Protein AF-W6MEY2-F1 (afdb_monomer_lite)

pLDDT: mean 79.16, std 19.97, range [28.34, 95.12]

Sequence (103 aa):
MLEGCQRSQCLGYSRLDFPLCCGRPVCKAEEGDRFFYDLGGQPGSFTELQLQEIRKTSWARIICDNSNIGAVQPLAFLQTQNRHNQPTDCRSGSIPSPNLSVF

Radius of gyration: 17.4 Å; chains: 1; bounding box: 40×28×50 Å

InterPro domains:
  IPR010255 Haem peroxidase superfamily [SSF48113] (31-102)
  IPR019791 Haem peroxidase, animal-type [PF03098] (28-77)
  IPR019791 Haem peroxidase, animal-type [PS50292] (1-103)
  IPR037120 Haem peroxidase domain superfamily, animal type [G3DSA:1.10.640.10] (22-103)

Organism: NCBI:txid474045

Secondary structure (DSSP, 8-state):
------TT-----SSS-STTTTTSHHHHHHHH-TT-TT--SSTTPPPHHHHHHHHH--HHHHHHHHS--SEE-SSTTS-TTSGGG--EETTSTTSPPP-GGG-

Structure (mmCIF, N/CA/C/O backbone):
data_AF-W6MEY2-F1
#
_entry.id   AF-W6MEY2-F1
#
loop_
_atom_site.group_PDB
_atom_site.id
_atom_site.type_symbol
_atom_site.label_atom_id
_atom_site.label_alt_id
_atom_site.label_comp_id
_atom_site.label_asym_id
_atom_site.label_entity_id
_atom_site.label_seq_id
_atom_site.pdbx_PDB_ins_code
_atom_site.Cartn_x
_atom_site.Cartn_y
_atom_site.Cartn_z
_atom_site.occupancy
_atom_site.B_iso_or_equiv
_atom_site.auth_seq_id
_atom_site.auth_comp_id
_atom_site.auth_asym_id
_atom_site.auth_atom_id
_atom_site.pdbx_PDB_model_num
ATOM 1 N N . MET A 1 1 ? 8.320 -10.156 14.771 1.00 28.34 1 MET A N 1
ATOM 2 C CA . MET A 1 1 ? 6.906 -9.744 14.886 1.00 28.34 1 MET A CA 1
ATOM 3 C C . MET A 1 1 ? 6.929 -8.244 15.116 1.00 28.34 1 MET A C 1
ATOM 5 O O . MET A 1 1 ? 7.773 -7.801 15.879 1.00 28.34 1 MET A O 1
ATOM 9 N N . LEU A 1 2 ? 6.185 -7.482 14.318 1.00 29.97 2 LEU A N 1
ATOM 10 C CA . LEU A 1 2 ? 6.299 -6.023 14.226 1.00 29.97 2 LEU A CA 1
ATOM 11 C C . LEU A 1 2 ? 5.760 -5.377 15.510 1.00 29.97 2 LEU A C 1
ATOM 13 O O . LEU A 1 2 ? 4.588 -5.554 15.824 1.00 29.97 2 LEU A O 1
ATOM 17 N N . GLU A 1 3 ? 6.604 -4.653 16.241 1.00 38.31 3 GLU A N 1
ATOM 18 C CA . GLU A 1 3 ? 6.197 -3.896 17.429 1.00 38.31 3 GLU A CA 1
ATOM 19 C C . GLU A 1 3 ? 5.661 -2.534 16.968 1.00 38.31 3 GLU A C 1
ATOM 21 O O . GLU A 1 3 ? 6.421 -1.644 16.580 1.00 38.31 3 GLU A O 1
ATOM 26 N N . GLY A 1 4 ? 4.334 -2.402 16.938 1.00 38.94 4 GLY A N 1
ATOM 27 C CA . GLY A 1 4 ? 3.652 -1.114 16.847 1.00 38.94 4 GLY A CA 1
ATOM 28 C C . GLY A 1 4 ? 3.650 -0.408 18.205 1.00 38.94 4 GLY A C 1
ATOM 29 O O . GLY A 1 4 ? 3.738 -1.049 19.251 1.00 38.94 4 GLY A O 1
ATOM 30 N N . CYS A 1 5 ? 3.534 0.921 18.204 1.00 48.31 5 CYS A N 1
ATOM 31 C CA . CYS A 1 5 ? 3.349 1.714 19.419 1.00 48.31 5 CYS A CA 1
ATOM 32 C C . CYS A 1 5 ? 1.958 1.413 20.005 1.00 48.31 5 CYS A C 1
ATOM 34 O O . CYS A 1 5 ? 0.959 2.022 19.629 1.00 48.31 5 CYS A O 1
ATOM 36 N N . GLN A 1 6 ? 1.861 0.406 20.871 1.00 44.12 6 GLN A N 1
ATOM 37 C CA . GLN A 1 6 ? 0.581 -0.051 21.396 1.00 44.12 6 GLN A CA 1
ATOM 38 C C . GLN A 1 6 ? 0.104 0.891 22.512 1.00 44.12 6 GLN A C 1
ATOM 40 O O . GLN A 1 6 ? 0.755 1.028 23.547 1.00 44.12 6 GLN A O 1
ATOM 45 N N . ARG A 1 7 ? -1.061 1.517 22.292 1.00 55.47 7 ARG A N 1
ATOM 46 C CA . ARG A 1 7 ? -1.727 2.561 23.106 1.00 55.47 7 ARG A CA 1
ATOM 47 C C . ARG A 1 7 ? -1.932 2.267 24.606 1.00 55.47 7 ARG A C 1
ATOM 49 O O . ARG A 1 7 ? -2.503 3.104 25.299 1.00 55.47 7 ARG A O 1
ATOM 56 N N . SER A 1 8 ? -1.529 1.114 25.140 1.00 40.94 8 SER A N 1
ATOM 57 C CA . SER A 1 8 ? -1.986 0.695 26.473 1.00 40.94 8 SER A CA 1
ATOM 58 C C . SER A 1 8 ? -1.059 -0.209 27.290 1.00 40.94 8 SER A C 1
ATOM 60 O O . SER A 1 8 ? -1.492 -0.681 28.339 1.00 40.94 8 SER A O 1
ATOM 62 N N . GLN A 1 9 ? 0.201 -0.441 26.903 1.00 37.78 9 GLN A N 1
ATOM 63 C CA . GLN A 1 9 ? 1.142 -1.184 27.759 1.00 37.78 9 GLN A CA 1
ATOM 64 C C . GLN A 1 9 ? 2.541 -0.564 27.764 1.00 37.78 9 GLN A C 1
ATOM 66 O O . GLN A 1 9 ? 3.462 -1.033 27.108 1.00 37.78 9 GLN A O 1
ATOM 71 N N . CYS A 1 10 ? 2.732 0.440 28.619 1.00 43.44 10 CYS A N 1
ATOM 72 C CA . CYS A 1 10 ? 4.040 0.691 29.219 1.00 43.44 10 CYS A CA 1
ATOM 73 C C . CYS A 1 10 ? 4.275 -0.357 30.324 1.00 43.44 10 CYS A C 1
ATOM 75 O O . CYS A 1 10 ? 4.249 -0.027 31.509 1.00 43.44 10 CYS A O 1
ATOM 77 N N . LEU A 1 11 ? 4.444 -1.634 29.965 1.00 37.56 11 LEU A N 1
ATOM 78 C CA . LEU A 1 11 ? 4.964 -2.622 30.910 1.00 37.56 11 LEU A CA 1
ATOM 79 C C . LEU A 1 11 ? 6.487 -2.516 30.883 1.00 37.56 11 LEU A C 1
ATOM 81 O O . LEU A 1 11 ? 7.147 -2.882 29.916 1.00 37.56 11 LEU A O 1
ATOM 85 N N . GLY A 1 12 ? 7.024 -1.898 31.933 1.00 35.44 12 GLY A N 1
ATOM 86 C CA . GLY A 1 12 ? 8.444 -1.615 32.064 1.00 35.44 12 GLY A CA 1
ATOM 87 C C . GLY A 1 12 ? 9.312 -2.871 32.087 1.00 35.44 12 GLY A C 1
ATOM 88 O O . GLY A 1 12 ? 8.938 -3.883 32.660 1.00 35.44 12 GLY A O 1
ATOM 89 N N . TYR A 1 13 ? 10.511 -2.770 31.523 1.00 37.12 13 TYR A N 1
ATOM 90 C CA . TYR A 1 13 ? 11.767 -2.719 32.276 1.00 37.12 13 TYR A CA 1
ATOM 91 C C . TYR A 1 13 ? 12.914 -2.589 31.270 1.00 37.12 13 TYR A C 1
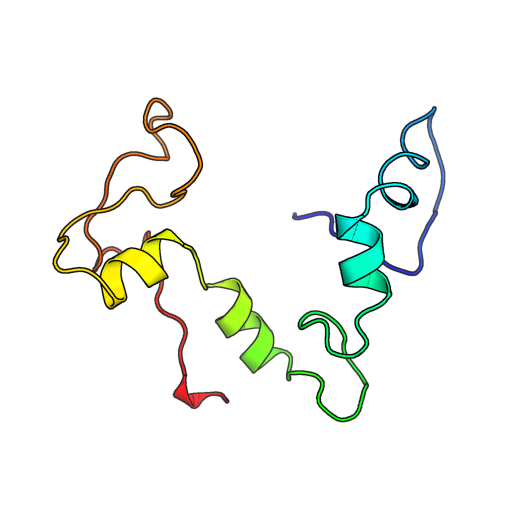ATOM 93 O O . TYR A 1 13 ? 13.156 -3.507 30.493 1.00 37.12 13 TYR A O 1
ATOM 101 N N . SER A 1 14 ? 13.636 -1.466 31.348 1.00 35.69 14 SER A N 1
ATOM 102 C CA . SER A 1 14 ? 15.092 -1.311 31.142 1.00 35.69 14 SER A CA 1
ATOM 103 C C . SER A 1 14 ? 15.450 -0.063 30.326 1.00 35.69 14 SER A C 1
ATOM 105 O O . SER A 1 14 ? 15.323 -0.024 29.113 1.00 35.69 14 SER A O 1
ATOM 107 N N . ARG A 1 15 ? 15.916 0.949 31.071 1.00 50.22 15 ARG A N 1
ATOM 108 C CA . ARG A 1 15 ? 16.788 2.081 30.700 1.00 50.22 15 ARG A CA 1
ATOM 109 C C . ARG A 1 15 ? 16.554 2.755 29.329 1.00 50.22 15 ARG A C 1
ATOM 111 O O . ARG A 1 15 ? 17.210 2.433 28.354 1.00 50.22 15 ARG A O 1
ATOM 118 N N . LEU A 1 16 ? 15.779 3.847 29.394 1.00 43.84 16 LEU A N 1
ATOM 119 C CA . LEU A 1 16 ? 15.976 5.116 28.662 1.00 43.84 16 LEU A CA 1
ATOM 120 C C . LEU A 1 16 ? 15.535 5.270 27.185 1.00 43.84 16 LEU A C 1
ATOM 122 O O . LEU A 1 16 ? 16.047 6.176 26.546 1.00 43.84 16 LEU A O 1
ATOM 126 N N . ASP A 1 17 ? 14.521 4.560 26.668 1.00 46.12 17 ASP A N 1
ATOM 127 C CA . ASP A 1 17 ? 14.055 4.787 25.270 1.00 46.12 17 ASP A CA 1
ATOM 128 C C . ASP A 1 17 ? 12.530 4.964 25.058 1.00 46.12 17 ASP A C 1
ATOM 130 O O . ASP A 1 17 ? 12.004 4.734 23.975 1.00 46.12 17 ASP A O 1
ATOM 134 N N . PHE A 1 18 ? 11.785 5.444 26.060 1.00 43.16 18 PHE A N 1
ATOM 135 C CA . PHE A 1 18 ? 10.355 5.798 25.907 1.00 43.16 18 PHE A CA 1
ATOM 136 C C . PHE A 1 18 ? 9.994 7.289 25.648 1.00 43.16 18 PHE A C 1
ATOM 138 O O . PHE A 1 18 ? 8.897 7.526 25.142 1.00 43.16 18 PHE A O 1
ATOM 145 N N . PRO A 1 19 ? 10.828 8.326 25.906 1.00 46.16 19 PRO A N 1
ATOM 146 C CA . PRO A 1 19 ? 10.392 9.722 25.709 1.00 46.16 19 PRO A CA 1
ATOM 147 C C . PRO A 1 19 ? 10.353 10.196 24.248 1.00 46.16 19 PRO A C 1
ATOM 149 O O . PRO A 1 19 ? 9.739 11.220 23.948 1.00 46.16 19 PRO A O 1
ATOM 152 N N . LEU A 1 20 ? 11.033 9.501 23.331 1.00 54.31 20 LEU A N 1
ATOM 153 C CA . LEU A 1 20 ? 11.317 10.054 22.004 1.00 54.31 20 LEU A CA 1
ATOM 154 C C . LEU A 1 20 ? 10.137 9.934 21.026 1.00 54.31 20 LEU A C 1
ATOM 156 O O . LEU A 1 20 ? 9.997 10.765 20.130 1.00 54.31 20 LEU A O 1
ATOM 160 N N . CYS A 1 21 ? 9.269 8.929 21.186 1.00 54.50 21 CYS A N 1
ATOM 161 C CA . CYS A 1 21 ? 8.170 8.705 20.244 1.00 54.50 21 CYS A CA 1
ATOM 162 C C . CYS A 1 21 ? 7.052 9.750 20.418 1.00 54.50 21 CYS A C 1
ATOM 164 O O . CYS A 1 21 ? 6.656 10.394 19.451 1.00 54.50 21 CYS A O 1
ATOM 166 N N . CYS A 1 22 ? 6.637 10.037 21.657 1.00 56.91 22 CYS A N 1
ATOM 167 C CA . CYS A 1 22 ? 5.543 10.975 21.954 1.00 56.91 22 CYS A CA 1
ATOM 168 C C . CYS A 1 22 ? 5.865 12.461 21.673 1.00 56.91 22 CYS A C 1
ATOM 170 O O . CYS A 1 22 ? 4.957 13.294 21.688 1.00 56.91 22 CYS A O 1
ATOM 172 N N . GLY A 1 23 ? 7.134 12.817 21.434 1.00 60.31 23 GLY A N 1
ATOM 173 C CA . GLY A 1 23 ? 7.578 14.192 21.161 1.00 60.31 23 GLY A CA 1
ATOM 174 C C . GLY A 1 23 ? 7.661 14.579 19.677 1.00 60.31 23 GLY A C 1
ATOM 175 O O . GLY A 1 23 ? 7.835 15.756 19.369 1.00 60.31 23 GLY A O 1
ATOM 176 N N . ARG A 1 24 ? 7.547 13.626 18.742 1.00 72.25 24 ARG A N 1
ATOM 177 C CA . ARG A 1 24 ? 7.679 13.897 17.299 1.00 72.25 24 ARG A CA 1
ATOM 178 C C . ARG A 1 24 ? 6.338 14.335 16.691 1.00 72.25 24 ARG A C 1
ATOM 180 O O . ARG A 1 24 ? 5.327 13.689 16.971 1.00 72.25 24 ARG A O 1
ATOM 187 N N . PRO A 1 25 ? 6.307 15.349 15.800 1.00 78.06 25 PRO A N 1
ATOM 188 C CA . PRO A 1 25 ? 5.074 15.785 15.136 1.00 78.06 25 PRO A CA 1
ATOM 189 C C . PRO A 1 25 ? 4.322 14.661 14.411 1.00 78.06 25 PRO A C 1
ATOM 191 O O . PRO A 1 25 ? 3.098 14.671 14.389 1.00 78.06 25 PRO A O 1
ATOM 194 N N . VAL A 1 26 ? 5.038 13.664 13.875 1.00 79.12 26 VAL A N 1
ATOM 195 C CA . VAL A 1 26 ? 4.417 12.538 13.160 1.00 79.12 26 VAL A CA 1
ATOM 196 C C . VAL A 1 26 ? 3.587 11.644 14.090 1.00 79.12 26 VAL A C 1
ATOM 198 O O . VAL A 1 26 ? 2.459 11.304 13.763 1.00 79.12 26 VAL A O 1
ATOM 201 N N . CYS A 1 27 ? 4.088 11.353 15.293 1.00 81.69 27 CYS A N 1
ATOM 202 C CA . CYS A 1 27 ? 3.377 10.529 16.271 1.00 81.69 27 CYS A CA 1
ATOM 203 C C . CYS A 1 27 ? 2.195 11.292 16.884 1.00 81.69 27 CYS A C 1
ATOM 205 O O . CYS A 1 27 ? 1.169 10.704 17.205 1.00 81.69 27 CYS A O 1
ATOM 207 N N . LYS A 1 28 ? 2.321 12.621 17.016 1.00 83.12 28 LYS A N 1
ATOM 208 C CA . LYS A 1 28 ? 1.216 13.504 17.421 1.00 83.12 28 LYS A CA 1
ATOM 209 C C . LYS A 1 28 ? 0.095 13.530 16.382 1.00 83.12 28 LYS A C 1
ATOM 211 O O . LYS A 1 28 ? -1.066 13.574 16.772 1.00 83.12 28 LYS A O 1
ATOM 216 N N . ALA A 1 29 ? 0.441 13.524 15.094 1.00 84.31 29 ALA A N 1
ATOM 217 C CA . ALA A 1 29 ? -0.532 13.472 14.009 1.00 84.31 29 ALA A CA 1
ATOM 218 C C . ALA A 1 29 ? -1.273 12.128 13.986 1.00 84.31 29 ALA A C 1
ATOM 220 O O . ALA A 1 29 ? -2.491 12.124 13.889 1.00 84.31 29 ALA A O 1
ATOM 221 N N . GLU A 1 30 ? -0.555 11.017 14.157 1.00 84.88 30 GLU A N 1
ATOM 222 C CA . GLU A 1 30 ? -1.144 9.674 14.243 1.00 84.88 30 GLU A CA 1
ATOM 223 C C . GLU A 1 30 ? -2.083 9.522 15.452 1.00 84.88 30 GLU A C 1
ATOM 225 O O . GLU A 1 30 ? -3.232 9.124 15.302 1.00 84.88 30 GLU A O 1
ATOM 230 N N . GLU A 1 31 ? -1.636 9.911 16.649 1.00 83.81 31 GLU A N 1
ATOM 231 C CA . GLU A 1 31 ? -2.433 9.788 17.879 1.00 83.81 31 GLU A CA 1
ATOM 232 C C . GLU A 1 31 ? -3.642 10.741 17.907 1.00 83.81 31 GLU A C 1
ATOM 234 O O . GLU A 1 31 ? -4.687 10.415 18.474 1.00 83.81 31 GLU A O 1
ATOM 239 N N . GLY A 1 32 ? -3.493 11.931 17.317 1.00 86.31 32 GLY A N 1
ATOM 240 C CA . GLY A 1 32 ? -4.539 12.950 17.247 1.00 86.31 32 GLY A CA 1
ATOM 241 C C . GLY A 1 32 ? -5.568 12.719 16.141 1.00 86.31 32 GLY A C 1
ATOM 242 O O . GLY A 1 32 ? -6.622 13.361 16.157 1.00 86.31 32 GLY A O 1
ATOM 243 N N . ASP A 1 33 ? -5.295 11.823 15.192 1.00 88.12 33 ASP A N 1
ATOM 244 C CA . ASP A 1 33 ? -6.216 11.511 14.108 1.00 88.12 33 ASP A CA 1
ATOM 245 C C . ASP A 1 33 ? -7.204 10.418 14.530 1.00 88.12 33 ASP A C 1
ATOM 247 O O . ASP A 1 33 ? -6.893 9.230 14.607 1.00 88.12 33 ASP A O 1
ATOM 251 N N . 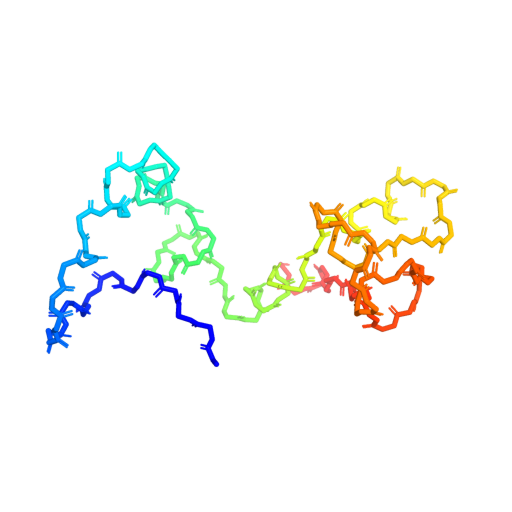ARG A 1 34 ? -8.451 10.826 14.780 1.00 88.94 34 ARG A N 1
ATOM 252 C CA . ARG A 1 34 ? -9.549 9.904 15.111 1.00 88.94 34 ARG A CA 1
ATOM 253 C C . ARG A 1 34 ? -9.849 8.883 14.008 1.00 88.94 34 ARG A C 1
ATOM 255 O O . ARG A 1 34 ? -10.477 7.871 14.295 1.00 88.94 34 ARG A O 1
ATOM 262 N N . PHE A 1 35 ? -9.456 9.169 12.768 1.00 90.25 35 PHE A N 1
ATOM 263 C CA . PHE A 1 35 ? -9.683 8.317 11.603 1.00 90.25 35 PHE A CA 1
ATOM 264 C C . PHE A 1 35 ? -8.425 7.571 11.164 1.00 90.25 35 PHE A C 1
ATOM 266 O O . PHE A 1 35 ? -8.385 7.038 10.054 1.00 90.25 35 PHE A O 1
ATOM 273 N N . PHE A 1 36 ? -7.404 7.514 12.022 1.00 90.31 36 PHE A N 1
ATOM 274 C CA . PHE A 1 36 ? -6.212 6.743 11.724 1.00 90.31 36 PHE A CA 1
ATOM 275 C C . PHE A 1 36 ? -6.573 5.271 11.460 1.00 90.31 36 PHE A C 1
ATOM 277 O O . PHE A 1 36 ? -7.316 4.653 12.222 1.00 90.31 36 PHE A O 1
ATOM 284 N N . TYR A 1 37 ? -6.064 4.715 10.359 1.00 89.81 37 TYR A N 1
ATOM 285 C CA . TYR A 1 37 ? -6.576 3.475 9.759 1.00 89.81 37 TYR A CA 1
ATOM 286 C C . TYR A 1 37 ? -6.406 2.226 10.645 1.00 89.81 37 TYR A C 1
ATOM 288 O O . TYR A 1 37 ? -7.166 1.274 10.492 1.00 89.81 37 TYR A O 1
ATOM 296 N N . ASP A 1 38 ? -5.447 2.226 11.577 1.00 86.50 38 ASP A N 1
ATOM 297 C CA . ASP A 1 38 ? -5.233 1.131 12.537 1.00 86.50 38 ASP A CA 1
ATOM 298 C C . ASP A 1 38 ? -6.179 1.198 13.759 1.00 86.50 38 ASP A C 1
ATOM 300 O O . ASP A 1 38 ? -6.204 0.275 14.579 1.00 86.50 38 ASP A O 1
ATOM 304 N N . LEU A 1 39 ? -6.968 2.270 13.916 1.00 86.88 39 LEU A N 1
ATOM 305 C CA . LEU A 1 39 ? -7.898 2.415 15.037 1.00 86.88 39 LEU A CA 1
ATOM 306 C C . LEU A 1 39 ? -9.159 1.575 14.822 1.00 86.88 39 LEU A C 1
ATOM 308 O O . LEU A 1 39 ? -9.963 1.844 13.929 1.00 86.88 39 LEU A O 1
ATOM 312 N N . GLY A 1 40 ? -9.367 0.591 15.698 1.00 87.06 40 GLY A N 1
ATOM 313 C CA . GLY A 1 40 ? -10.572 -0.239 15.737 1.00 87.06 40 GLY A CA 1
ATOM 314 C C . GLY A 1 40 ? -11.660 0.276 16.689 1.00 87.06 40 GLY A C 1
ATOM 315 O O . GLY A 1 40 ? -11.403 1.061 17.603 1.00 87.06 40 GLY A O 1
ATOM 316 N N . GLY A 1 41 ? -12.886 -0.224 16.506 1.00 82.56 41 GLY A N 1
ATOM 317 C CA . GLY A 1 41 ? -13.988 -0.056 17.464 1.00 82.56 41 GLY A CA 1
ATOM 318 C C . GLY A 1 41 ? -14.714 1.294 17.436 1.00 82.56 41 GLY A C 1
ATOM 319 O O . GLY A 1 41 ? -15.540 1.540 18.313 1.00 82.56 41 GLY A O 1
ATOM 320 N N . GLN A 1 42 ? -14.444 2.159 16.453 1.00 83.56 42 GLN A N 1
ATOM 321 C CA . GLN A 1 42 ? -15.126 3.444 16.273 1.00 83.56 42 GLN A CA 1
ATOM 322 C C . GLN A 1 42 ? -16.049 3.432 15.042 1.00 83.56 42 GLN A C 1
ATOM 324 O O . GLN A 1 42 ? -15.841 2.647 14.113 1.00 83.56 42 GLN A O 1
ATOM 329 N N . PRO A 1 43 ? -17.076 4.303 14.993 1.00 81.69 43 PRO A N 1
ATOM 330 C CA . PRO A 1 43 ? -17.865 4.492 13.780 1.00 81.69 43 PRO A CA 1
ATOM 331 C C . PRO A 1 43 ? -16.968 5.022 12.650 1.00 81.69 43 PRO A C 1
ATOM 333 O O . PRO A 1 43 ? -16.482 6.150 12.715 1.00 81.69 43 PRO A O 1
ATOM 336 N N . GLY A 1 44 ? -16.752 4.194 11.625 1.00 82.75 44 GLY A N 1
ATOM 337 C CA . GLY A 1 44 ? -15.851 4.484 10.502 1.00 82.75 44 GLY A CA 1
ATOM 338 C C . GLY A 1 44 ? -14.496 3.770 10.556 1.00 82.75 44 GLY A C 1
ATOM 339 O O . GLY A 1 44 ? -13.709 3.933 9.630 1.00 82.75 44 GLY A O 1
ATOM 340 N N . SER A 1 45 ? -14.224 2.969 11.593 1.00 90.50 45 SER A N 1
ATOM 341 C CA . SER A 1 45 ? -13.066 2.067 11.620 1.00 90.50 45 SER A CA 1
ATOM 342 C C . SER A 1 45 ? -13.173 0.990 10.540 1.00 90.50 45 SER A C 1
ATOM 344 O O . SER A 1 45 ? -14.256 0.454 10.292 1.00 90.50 45 SER A O 1
ATOM 346 N N . PHE A 1 46 ? -12.035 0.619 9.954 1.00 92.12 46 PHE A N 1
ATOM 347 C CA . PHE A 1 46 ? -11.958 -0.522 9.045 1.00 92.12 46 PHE A CA 1
ATOM 348 C C . PHE A 1 46 ? -12.201 -1.843 9.781 1.00 92.12 46 PHE A C 1
ATOM 350 O O . PHE A 1 46 ? -11.888 -1.997 10.965 1.00 92.12 46 PHE A O 1
ATOM 357 N N . THR A 1 47 ? -12.744 -2.823 9.060 1.00 92.56 47 THR A N 1
ATOM 358 C CA . THR A 1 47 ? -12.778 -4.214 9.529 1.00 92.56 47 THR A CA 1
ATOM 359 C C . THR A 1 47 ? -11.377 -4.825 9.481 1.00 92.56 47 THR A C 1
ATOM 361 O O . THR A 1 47 ? -10.530 -4.391 8.704 1.00 92.56 47 THR A O 1
ATOM 364 N N . GLU A 1 48 ? -11.130 -5.880 10.262 1.00 91.06 48 GLU A N 1
ATOM 365 C CA . GLU A 1 48 ? -9.824 -6.559 10.259 1.00 91.06 48 GLU A CA 1
ATOM 366 C C . GLU A 1 48 ? -9.435 -7.065 8.857 1.00 91.06 48 GLU A C 1
ATOM 368 O O . GLU A 1 48 ? -8.278 -6.972 8.458 1.00 91.06 48 GLU A O 1
ATOM 373 N N . LEU A 1 49 ? -10.410 -7.536 8.070 1.00 92.62 49 LEU A N 1
ATOM 374 C CA . LEU A 1 49 ? -10.175 -7.979 6.693 1.00 92.62 49 LEU A CA 1
ATOM 375 C C . LEU A 1 49 ? -9.755 -6.819 5.782 1.00 92.62 49 LEU A C 1
ATOM 377 O O . LEU A 1 49 ? -8.794 -6.947 5.029 1.00 92.62 49 LEU A O 1
ATOM 381 N N . GLN A 1 50 ? -10.428 -5.671 5.882 1.00 93.69 50 GLN A N 1
ATOM 382 C CA . GLN A 1 50 ? -10.048 -4.462 5.143 1.00 93.69 50 GLN A CA 1
ATOM 383 C C . GLN A 1 50 ? -8.660 -3.967 5.566 1.00 93.69 50 GLN A C 1
ATOM 385 O O . GLN A 1 50 ? -7.840 -3.613 4.720 1.00 93.69 50 GLN A O 1
ATOM 390 N N . LEU A 1 51 ? -8.359 -4.004 6.867 1.00 93.81 51 LEU A N 1
ATOM 391 C CA . LEU A 1 51 ? -7.074 -3.579 7.413 1.00 93.81 51 LEU A CA 1
ATOM 392 C C . LEU A 1 51 ? -5.915 -4.457 6.922 1.00 93.81 51 LEU A C 1
ATOM 394 O O . LEU A 1 51 ? -4.835 -3.949 6.616 1.00 93.81 51 LEU A O 1
ATOM 398 N N . GLN A 1 52 ? -6.142 -5.765 6.778 1.00 93.88 52 GLN A N 1
ATOM 399 C CA . GLN A 1 52 ? -5.171 -6.678 6.170 1.00 93.88 52 GLN A CA 1
ATOM 400 C C . GLN A 1 52 ? -4.872 -6.322 4.712 1.00 93.88 52 GLN A C 1
ATOM 402 O O . GLN A 1 52 ? -3.719 -6.430 4.298 1.00 93.88 52 GLN A O 1
ATOM 407 N N . GLU A 1 53 ? -5.862 -5.867 3.941 1.00 94.56 53 GLU A N 1
ATOM 408 C CA . GLU A 1 53 ? -5.633 -5.395 2.570 1.00 94.56 53 GLU A CA 1
ATOM 409 C C . GLU A 1 53 ? -4.884 -4.056 2.542 1.00 94.56 53 GLU A C 1
ATOM 411 O O . GLU A 1 53 ? -3.933 -3.913 1.772 1.00 94.56 53 GLU A O 1
ATOM 416 N N . ILE A 1 54 ? -5.221 -3.107 3.427 1.00 93.81 54 ILE A N 1
ATOM 417 C CA . ILE A 1 54 ? -4.489 -1.832 3.558 1.00 93.81 54 ILE A CA 1
ATOM 418 C C . ILE A 1 54 ? -3.010 -2.091 3.878 1.00 93.81 54 ILE A C 1
ATOM 420 O O . ILE A 1 54 ? -2.131 -1.512 3.243 1.00 93.81 54 ILE A O 1
ATOM 424 N N . ARG A 1 55 ? -2.705 -3.011 4.801 1.00 93.12 55 ARG A N 1
ATOM 425 C CA . ARG A 1 55 ? -1.323 -3.335 5.208 1.00 93.12 55 ARG A CA 1
ATOM 426 C C . ARG A 1 55 ? -0.475 -3.990 4.114 1.00 93.12 55 ARG A C 1
ATOM 428 O O . ARG A 1 55 ? 0.747 -4.007 4.236 1.00 93.12 55 ARG A O 1
ATOM 435 N N . LYS A 1 56 ? -1.085 -4.518 3.047 1.00 93.31 56 LYS A N 1
ATOM 436 C CA . LYS A 1 56 ? -0.352 -5.015 1.866 1.00 93.31 56 LYS A CA 1
ATOM 437 C C . LYS A 1 56 ? 0.128 -3.885 0.960 1.00 93.31 56 LYS A C 1
ATOM 439 O O . LYS A 1 56 ? 1.022 -4.105 0.144 1.00 93.31 56 LYS A O 1
ATOM 444 N N . THR A 1 57 ? -0.476 -2.700 1.059 1.00 92.81 57 THR A N 1
ATOM 445 C CA . THR A 1 57 ? -0.118 -1.574 0.196 1.00 92.81 57 THR A CA 1
ATOM 446 C C . THR A 1 57 ? 1.324 -1.141 0.434 1.00 92.81 57 THR A C 1
ATOM 448 O O . THR A 1 57 ? 1.828 -1.113 1.555 1.00 92.81 57 THR A O 1
ATOM 451 N N . SER A 1 58 ? 2.019 -0.822 -0.653 1.00 93.44 58 SER A N 1
ATOM 452 C CA . SER A 1 58 ? 3.395 -0.342 -0.620 1.00 93.44 58 SER A CA 1
ATOM 453 C C . SER A 1 58 ? 3.588 0.748 -1.664 1.00 93.44 58 SER A C 1
ATOM 455 O O . SER A 1 58 ? 2.890 0.793 -2.679 1.00 93.44 58 SER A O 1
ATOM 457 N N . TRP A 1 59 ? 4.580 1.611 -1.454 1.00 94.44 59 TRP A N 1
ATOM 458 C CA . TRP A 1 59 ? 4.938 2.625 -2.448 1.00 94.44 59 TRP A CA 1
ATOM 459 C C . TRP A 1 59 ? 5.348 2.015 -3.790 1.00 94.44 59 TRP A C 1
ATOM 461 O O . TRP A 1 59 ? 5.024 2.576 -4.832 1.00 94.44 59 TRP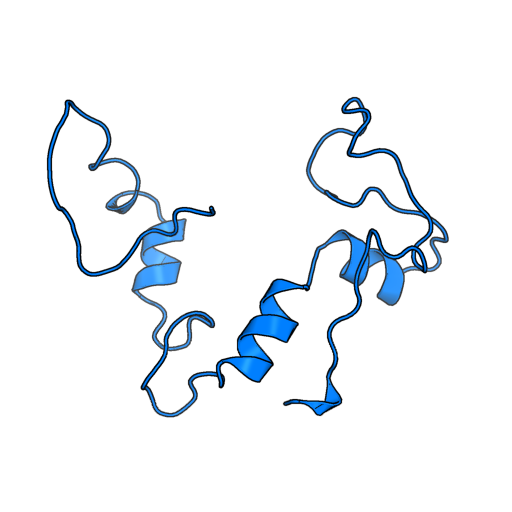 A O 1
ATOM 471 N N . ALA A 1 60 ? 5.984 0.840 -3.778 1.00 94.44 60 ALA A N 1
ATOM 472 C CA . ALA A 1 60 ? 6.314 0.109 -4.996 1.00 94.44 60 ALA A CA 1
ATOM 473 C C . ALA A 1 60 ? 5.056 -0.242 -5.807 1.00 94.44 60 ALA A C 1
ATOM 475 O O . ALA A 1 60 ? 5.032 -0.024 -7.016 1.00 94.44 60 ALA A O 1
ATOM 476 N N . ARG A 1 61 ? 3.983 -0.697 -5.141 1.00 94.75 61 ARG A N 1
ATOM 477 C CA . ARG A 1 61 ? 2.692 -0.990 -5.785 1.00 94.75 61 ARG A CA 1
ATOM 478 C C . ARG A 1 61 ? 2.071 0.259 -6.403 1.00 94.75 61 ARG A C 1
ATOM 480 O O . ARG A 1 61 ? 1.696 0.230 -7.568 1.00 94.75 61 ARG A O 1
ATOM 487 N N . ILE A 1 62 ? 2.035 1.364 -5.654 1.00 94.56 62 ILE A N 1
ATOM 488 C CA . ILE A 1 62 ? 1.482 2.641 -6.134 1.00 94.56 62 ILE A CA 1
ATOM 489 C C . ILE A 1 62 ? 2.226 3.114 -7.386 1.00 94.56 62 ILE A C 1
ATOM 491 O O . ILE A 1 62 ? 1.592 3.522 -8.358 1.00 94.56 62 ILE A O 1
ATOM 495 N N . ILE A 1 63 ? 3.558 3.026 -7.390 1.00 94.62 63 ILE A N 1
ATOM 496 C CA . ILE A 1 63 ? 4.368 3.379 -8.560 1.00 94.62 63 ILE A CA 1
ATOM 497 C C . ILE A 1 63 ? 4.025 2.451 -9.728 1.00 94.62 63 ILE A C 1
ATOM 499 O O . ILE A 1 63 ? 3.748 2.941 -10.817 1.00 94.62 63 ILE A O 1
ATOM 503 N N . CYS A 1 64 ? 3.978 1.136 -9.512 1.00 93.94 64 CYS A N 1
ATOM 504 C CA . CYS A 1 64 ? 3.629 0.166 -10.552 1.00 93.94 64 CYS A CA 1
ATOM 505 C C . CYS A 1 64 ? 2.232 0.388 -11.163 1.00 93.94 64 CYS A C 1
ATOM 507 O O . CYS A 1 64 ? 2.054 0.152 -12.352 1.00 93.94 64 CYS A O 1
ATOM 509 N N . ASP A 1 65 ? 1.248 0.831 -10.375 1.00 93.31 65 ASP A N 1
ATOM 510 C CA . ASP A 1 65 ? -0.117 1.089 -10.862 1.00 93.31 65 ASP A CA 1
ATOM 511 C C . ASP A 1 65 ? -0.256 2.419 -11.609 1.00 93.31 65 ASP A C 1
ATOM 513 O O . ASP A 1 65 ? -1.047 2.526 -12.543 1.00 93.31 65 ASP A O 1
ATOM 517 N N . ASN A 1 66 ? 0.503 3.438 -11.199 1.00 95.12 66 ASN A N 1
ATOM 518 C CA . ASN A 1 66 ? 0.357 4.804 -11.710 1.00 95.12 66 ASN A CA 1
ATOM 519 C C . ASN A 1 66 ? 1.446 5.202 -12.718 1.00 95.12 66 ASN A C 1
ATOM 521 O O . ASN A 1 66 ? 1.437 6.326 -13.220 1.00 95.12 66 ASN A O 1
ATOM 525 N N . SER A 1 67 ? 2.397 4.317 -13.021 1.00 93.06 67 SER A N 1
ATOM 526 C CA . SER A 1 67 ? 3.481 4.583 -13.969 1.00 93.06 67 SER A CA 1
ATOM 527 C C . SER A 1 67 ? 3.642 3.452 -14.980 1.00 93.06 67 SER A C 1
ATOM 529 O O . SER A 1 67 ? 3.316 2.302 -14.713 1.00 93.06 67 SER A O 1
ATOM 531 N N . ASN A 1 68 ? 4.182 3.770 -16.159 1.00 92.62 68 ASN A N 1
ATOM 532 C CA . ASN A 1 68 ? 4.462 2.782 -17.205 1.00 92.62 68 ASN A CA 1
ATOM 533 C C . ASN A 1 68 ? 5.830 2.100 -16.993 1.00 92.62 68 ASN A C 1
ATOM 535 O O . ASN A 1 68 ? 6.662 2.051 -17.900 1.00 92.62 68 ASN A O 1
ATOM 539 N N . ILE A 1 69 ? 6.099 1.655 -15.764 1.00 92.81 69 ILE A N 1
ATOM 540 C CA . ILE A 1 69 ? 7.357 1.016 -15.363 1.00 92.81 69 ILE A CA 1
ATOM 541 C C . ILE A 1 69 ? 7.103 -0.481 -15.170 1.00 92.81 69 ILE A C 1
ATOM 543 O O . ILE A 1 69 ? 6.153 -0.877 -14.504 1.00 92.81 69 ILE A O 1
ATOM 547 N N . GLY A 1 70 ? 7.960 -1.326 -15.752 1.00 91.25 70 GLY A N 1
ATOM 548 C CA . GLY A 1 70 ? 7.832 -2.785 -15.643 1.00 91.25 70 GLY A CA 1
ATOM 549 C C . GLY A 1 70 ? 8.396 -3.375 -14.346 1.00 91.25 70 GLY A C 1
ATOM 550 O O . GLY A 1 70 ? 7.927 -4.416 -13.898 1.00 91.25 70 GLY A O 1
ATOM 551 N N . ALA A 1 71 ? 9.382 -2.717 -13.730 1.00 92.75 71 ALA A N 1
ATOM 552 C CA . ALA A 1 71 ? 10.048 -3.206 -12.527 1.00 92.75 71 ALA A CA 1
ATOM 553 C C . ALA A 1 71 ? 10.419 -2.073 -11.563 1.00 92.75 71 ALA A C 1
ATOM 555 O O . ALA A 1 71 ? 10.940 -1.037 -11.976 1.00 92.75 71 ALA A O 1
ATOM 556 N N . VAL A 1 72 ? 10.187 -2.296 -10.270 1.00 93.75 72 VAL A N 1
ATOM 557 C CA . VAL A 1 72 ? 10.460 -1.348 -9.181 1.00 93.75 72 VAL A CA 1
ATOM 558 C C . VAL A 1 72 ? 11.039 -2.119 -7.993 1.00 93.75 72 VAL A C 1
ATOM 560 O O . VAL A 1 72 ? 10.801 -3.313 -7.824 1.00 93.75 72 VAL A O 1
ATOM 563 N N . GLN A 1 73 ? 11.842 -1.460 -7.166 1.00 93.31 73 GLN A N 1
ATOM 564 C CA . GLN A 1 73 ? 12.317 -2.036 -5.906 1.00 93.31 73 GLN A CA 1
ATOM 565 C C . GLN A 1 73 ? 11.157 -2.177 -4.890 1.00 93.31 73 GLN A C 1
ATOM 567 O O . GLN A 1 73 ? 10.393 -1.223 -4.726 1.00 93.31 73 GLN A O 1
ATOM 572 N N . PRO A 1 74 ? 11.008 -3.309 -4.172 1.00 91.94 74 PRO A N 1
ATOM 573 C CA . PRO A 1 74 ? 9.903 -3.506 -3.224 1.00 91.94 74 PRO A CA 1
ATOM 574 C C . PRO A 1 74 ? 9.832 -2.449 -2.109 1.00 91.94 74 PRO A C 1
ATOM 576 O O . PRO A 1 74 ? 8.751 -2.009 -1.721 1.00 91.94 74 PRO A O 1
ATOM 579 N N . LEU A 1 75 ? 10.987 -2.000 -1.610 1.00 91.81 75 LEU A N 1
ATOM 580 C CA . LEU A 1 75 ? 11.119 -0.954 -0.596 1.00 91.81 75 LEU A CA 1
ATOM 581 C C . LEU A 1 75 ? 11.575 0.341 -1.282 1.00 91.81 75 LEU A C 1
ATOM 583 O O . LEU A 1 75 ? 12.763 0.675 -1.302 1.00 91.81 75 LEU A O 1
ATOM 587 N N . ALA A 1 76 ? 10.612 1.064 -1.862 1.00 89.00 76 ALA A N 1
ATOM 588 C CA . ALA A 1 76 ? 10.830 2.222 -2.741 1.00 89.00 76 ALA A CA 1
ATOM 589 C C . ALA A 1 76 ? 11.745 3.317 -2.160 1.00 89.00 76 ALA A C 1
ATOM 591 O O . ALA A 1 76 ? 12.496 3.943 -2.900 1.00 89.00 76 ALA A O 1
ATOM 592 N N . PHE A 1 77 ? 11.722 3.532 -0.842 1.00 89.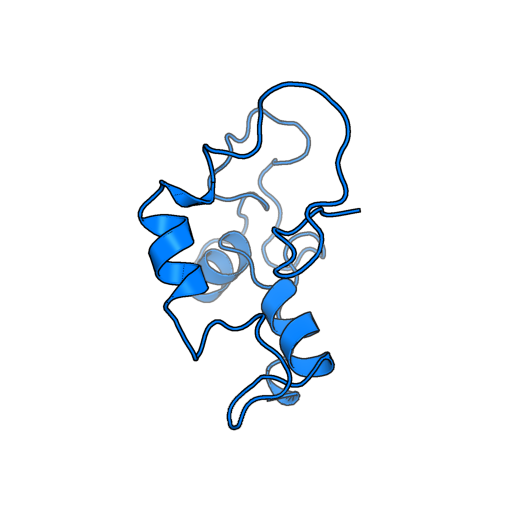25 77 PHE A N 1
ATOM 593 C CA . PHE A 1 77 ? 12.531 4.569 -0.188 1.00 89.25 77 PHE A CA 1
ATOM 594 C C . PHE A 1 77 ? 13.853 4.073 0.399 1.00 89.25 77 PHE A C 1
ATOM 596 O O . PHE A 1 77 ? 14.641 4.877 0.894 1.00 89.25 77 PHE A O 1
ATOM 603 N N . LEU A 1 78 ? 14.118 2.766 0.360 1.00 88.94 78 LEU A N 1
ATOM 604 C CA . LEU A 1 78 ? 15.411 2.223 0.764 1.00 88.94 78 LEU A CA 1
ATOM 605 C C . LEU A 1 78 ? 16.329 2.097 -0.444 1.00 88.94 78 LEU A C 1
ATOM 607 O O . LEU A 1 78 ? 15.878 1.846 -1.555 1.00 88.94 78 LEU A O 1
ATOM 611 N N . GLN A 1 79 ? 17.634 2.229 -0.228 1.00 85.31 79 GLN A N 1
ATOM 612 C CA . GLN A 1 79 ? 18.607 2.059 -1.304 1.00 85.31 79 GLN A CA 1
ATOM 613 C C . GLN A 1 79 ? 18.582 0.625 -1.861 1.00 85.31 79 GLN A C 1
ATOM 615 O O . GLN A 1 79 ? 18.347 -0.348 -1.139 1.00 85.31 79 GLN A O 1
ATOM 620 N N . THR A 1 80 ? 18.881 0.494 -3.150 1.00 77.88 80 THR A N 1
ATOM 621 C CA . THR A 1 80 ? 18.915 -0.781 -3.888 1.00 77.88 80 THR A CA 1
ATOM 622 C C . THR A 1 80 ? 20.162 -1.623 -3.604 1.00 77.88 80 THR A C 1
ATOM 624 O O . THR A 1 80 ? 20.255 -2.760 -4.054 1.00 77.88 80 THR A O 1
ATOM 627 N N . GLN A 1 81 ? 21.127 -1.100 -2.835 1.00 73.38 81 GLN A N 1
ATOM 628 C CA . GLN A 1 81 ? 22.355 -1.829 -2.485 1.00 73.38 81 GLN A CA 1
ATOM 629 C C . GLN A 1 81 ? 22.102 -3.051 -1.593 1.00 73.38 81 GLN A C 1
ATOM 631 O O . GLN A 1 81 ? 22.937 -3.952 -1.505 1.00 73.38 81 GLN A O 1
ATOM 636 N N . ASN A 1 82 ? 20.940 -3.112 -0.944 1.00 76.50 82 ASN A N 1
ATOM 637 C CA . ASN A 1 82 ? 20.509 -4.310 -0.249 1.00 76.50 82 ASN A CA 1
ATOM 638 C C . ASN A 1 82 ? 20.090 -5.374 -1.277 1.00 76.50 82 ASN A C 1
ATOM 640 O O . ASN A 1 82 ? 19.184 -5.140 -2.075 1.00 76.50 82 ASN A O 1
ATOM 644 N N . ARG A 1 83 ? 20.688 -6.573 -1.221 1.00 77.75 83 ARG A N 1
ATOM 645 C CA . ARG A 1 83 ? 20.312 -7.693 -2.107 1.00 77.75 83 ARG A CA 1
ATOM 646 C C . ARG A 1 83 ? 18.826 -8.056 -2.019 1.00 77.75 83 ARG A C 1
ATOM 648 O O . ARG A 1 83 ? 18.287 -8.596 -2.977 1.00 77.75 83 ARG A O 1
ATOM 655 N N . HIS A 1 84 ? 18.170 -7.737 -0.904 1.00 82.44 84 HIS A N 1
ATOM 656 C CA . HIS A 1 84 ? 16.740 -7.964 -0.692 1.00 82.44 84 HIS A CA 1
ATOM 657 C C . HIS A 1 84 ? 15.831 -6.856 -1.256 1.00 82.44 84 HIS A C 1
ATOM 659 O O . HIS A 1 84 ? 14.616 -7.006 -1.219 1.00 82.44 84 HIS A O 1
ATOM 665 N N . ASN A 1 85 ? 16.394 -5.758 -1.772 1.00 91.31 85 ASN A N 1
ATOM 666 C CA . ASN A 1 85 ? 15.660 -4.621 -2.341 1.00 91.31 85 ASN A CA 1
ATOM 667 C C . ASN A 1 85 ? 16.084 -4.326 -3.790 1.00 91.31 85 ASN A C 1
ATOM 669 O O . ASN A 1 85 ? 16.172 -3.176 -4.221 1.00 91.31 85 ASN A O 1
ATOM 673 N N . GLN A 1 86 ? 16.412 -5.382 -4.527 1.00 91.50 86 GLN A N 1
ATOM 674 C CA . GLN A 1 86 ? 16.660 -5.287 -5.960 1.00 91.50 86 GLN A CA 1
ATOM 675 C C . GLN A 1 86 ? 15.345 -4.963 -6.691 1.00 91.50 86 GLN A C 1
ATOM 677 O O . GLN A 1 86 ? 14.283 -5.410 -6.247 1.00 91.50 86 GLN A O 1
ATOM 682 N N . PRO A 1 87 ? 15.388 -4.221 -7.812 1.00 91.38 87 PRO A N 1
ATOM 683 C CA . PRO A 1 87 ? 14.225 -4.039 -8.670 1.00 91.38 87 PRO A CA 1
ATOM 684 C C . PRO A 1 87 ? 13.648 -5.387 -9.106 1.00 91.38 87 PRO A C 1
ATOM 686 O O . PRO A 1 87 ? 14.372 -6.262 -9.579 1.00 91.38 87 PRO A O 1
ATOM 689 N N . THR A 1 88 ? 12.341 -5.543 -8.946 1.00 92.25 88 THR A N 1
ATOM 690 C CA . THR A 1 88 ? 11.592 -6.739 -9.334 1.00 92.25 88 THR A CA 1
ATOM 691 C C . THR A 1 88 ? 10.401 -6.340 -10.190 1.00 92.25 88 THR A C 1
ATOM 693 O O . THR A 1 88 ? 9.942 -5.200 -10.134 1.00 92.25 88 THR A O 1
ATOM 696 N N . ASP A 1 89 ? 9.911 -7.274 -10.998 1.00 94.00 89 ASP A N 1
ATOM 697 C CA . ASP A 1 89 ? 8.764 -7.048 -11.872 1.00 94.00 89 ASP A CA 1
ATOM 698 C C . ASP A 1 89 ? 7.519 -6.651 -11.057 1.00 94.00 89 ASP A C 1
ATOM 700 O O . ASP A 1 89 ? 7.232 -7.231 -10.005 1.00 94.00 89 ASP A O 1
ATOM 704 N N . CYS A 1 90 ? 6.756 -5.680 -11.554 1.00 93.25 90 CYS A N 1
ATOM 705 C CA . CYS A 1 90 ? 5.543 -5.169 -10.911 1.00 93.25 90 CYS A CA 1
ATOM 706 C C . CYS A 1 90 ? 4.419 -6.211 -10.749 1.00 93.25 90 CYS A C 1
ATOM 708 O O . CYS A 1 90 ? 3.467 -5.984 -9.997 1.00 93.25 90 CYS A O 1
ATOM 710 N N . ARG A 1 91 ? 4.492 -7.339 -11.465 1.00 91.25 91 ARG A N 1
ATOM 711 C CA . ARG A 1 91 ? 3.569 -8.482 -11.366 1.00 91.25 91 ARG A CA 1
ATOM 712 C C . ARG A 1 91 ? 4.108 -9.597 -10.471 1.00 91.25 91 ARG A C 1
ATOM 714 O O . ARG A 1 91 ? 3.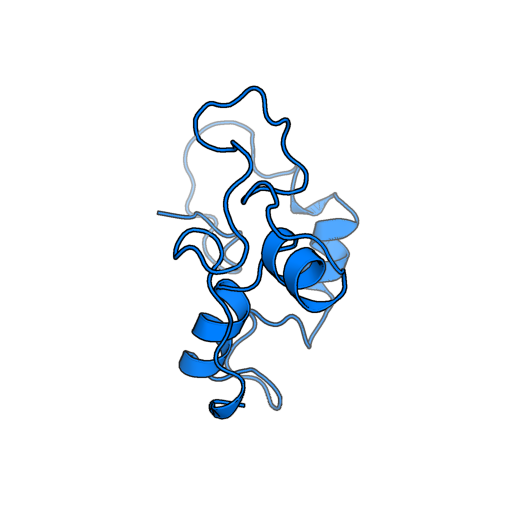419 -10.592 -10.259 1.00 91.25 91 ARG A O 1
ATOM 721 N N . SER A 1 92 ? 5.336 -9.463 -9.970 1.00 89.88 92 SER A N 1
ATOM 722 C CA . SER A 1 92 ? 5.918 -10.434 -9.047 1.00 89.88 92 SER A CA 1
ATOM 723 C C . SER A 1 92 ? 5.195 -10.419 -7.698 1.00 89.88 92 SER A C 1
ATOM 725 O O . SER A 1 92 ? 4.722 -9.382 -7.234 1.00 89.88 92 SER A O 1
ATOM 727 N N . GLY A 1 93 ? 5.169 -11.566 -7.013 1.00 89.75 93 GLY A N 1
ATOM 728 C CA . GLY A 1 93 ? 4.582 -11.680 -5.670 1.00 89.75 93 GLY A CA 1
ATOM 729 C C . GLY A 1 93 ? 5.301 -10.859 -4.588 1.00 89.75 93 GLY A C 1
ATOM 730 O O . GLY A 1 93 ? 4.806 -10.754 -3.471 1.00 89.75 93 GLY A O 1
ATOM 731 N N . SER A 1 94 ? 6.453 -10.264 -4.906 1.00 90.00 94 SER A N 1
ATOM 732 C CA . SER A 1 94 ? 7.185 -9.357 -4.017 1.00 90.00 94 SER A CA 1
ATOM 733 C C . SER A 1 94 ? 6.525 -7.981 -3.882 1.00 90.00 94 SER A C 1
ATOM 735 O O . SER A 1 94 ? 6.830 -7.264 -2.932 1.00 90.00 94 SER A O 1
ATOM 737 N N . ILE A 1 95 ? 5.634 -7.610 -4.810 1.00 93.25 95 ILE A N 1
ATOM 738 C CA . ILE A 1 95 ? 4.860 -6.362 -4.780 1.00 93.25 95 ILE A CA 1
ATOM 739 C C . ILE A 1 95 ? 3.366 -6.737 -4.825 1.00 93.25 95 ILE A C 1
ATOM 741 O O . ILE A 1 95 ? 2.760 -6.759 -5.900 1.00 93.25 95 ILE A O 1
ATOM 745 N N . PRO A 1 96 ? 2.760 -7.092 -3.675 1.00 93.94 96 PRO A N 1
ATOM 746 C CA . PRO A 1 96 ? 1.370 -7.528 -3.633 1.00 93.94 96 PRO A CA 1
ATOM 747 C C . PRO A 1 96 ? 0.405 -6.382 -3.962 1.00 93.94 96 PRO A C 1
ATOM 749 O O . PRO A 1 96 ? 0.647 -5.222 -3.619 1.00 93.94 96 PRO A O 1
ATOM 752 N N . SER A 1 97 ? -0.715 -6.724 -4.599 1.00 93.31 97 SER A N 1
ATOM 753 C CA . SER A 1 97 ? -1.831 -5.802 -4.831 1.00 93.31 97 SER A CA 1
ATOM 754 C C . SER A 1 97 ? -2.915 -5.992 -3.769 1.00 93.31 97 SER A C 1
ATOM 756 O O . SER A 1 97 ? -3.279 -7.139 -3.496 1.00 93.31 97 SER A O 1
ATOM 758 N N . PRO A 1 98 ? -3.445 -4.906 -3.176 1.00 93.31 98 PRO A N 1
ATOM 759 C CA . PRO A 1 98 ? -4.567 -4.996 -2.248 1.00 93.31 98 PRO A CA 1
ATOM 760 C C . PRO A 1 98 ? -5.838 -5.426 -2.990 1.00 93.31 98 PRO A C 1
ATOM 762 O O . PRO A 1 98 ? -6.087 -4.991 -4.119 1.00 93.31 98 PRO A O 1
ATOM 765 N N . ASN A 1 99 ? -6.668 -6.252 -2.355 1.00 94.19 99 ASN A N 1
ATOM 766 C CA . ASN A 1 99 ? -7.986 -6.564 -2.894 1.00 94.19 99 ASN A CA 1
ATOM 767 C C . ASN A 1 99 ? -9.004 -5.483 -2.504 1.00 94.19 99 ASN A C 1
ATOM 769 O O . ASN A 1 99 ? -9.418 -5.386 -1.351 1.00 94.19 99 ASN A O 1
ATOM 773 N N . LEU A 1 100 ? -9.447 -4.697 -3.487 1.00 92.44 100 LEU A N 1
ATOM 774 C CA . LEU A 1 100 ? -10.400 -3.609 -3.266 1.00 92.44 100 LEU A CA 1
ATOM 775 C C . LEU A 1 100 ? -11.863 -4.069 -3.162 1.00 92.44 100 LEU A C 1
ATOM 777 O O . LEU A 1 100 ? -12.716 -3.276 -2.783 1.00 92.44 100 LEU A O 1
ATOM 781 N N . SER A 1 101 ? -12.176 -5.335 -3.452 1.00 94.19 101 SER A N 1
ATOM 782 C CA . SER A 1 101 ? -13.550 -5.851 -3.341 1.00 94.19 101 SER A CA 1
ATOM 783 C C . SER A 1 101 ? -14.010 -6.083 -1.896 1.00 94.19 101 SER A C 1
ATOM 785 O O . SER A 1 101 ? -15.130 -6.536 -1.682 1.00 94.19 101 SER A O 1
ATOM 787 N N . VAL A 1 102 ? -13.118 -5.889 -0.922 1.00 90.62 102 VA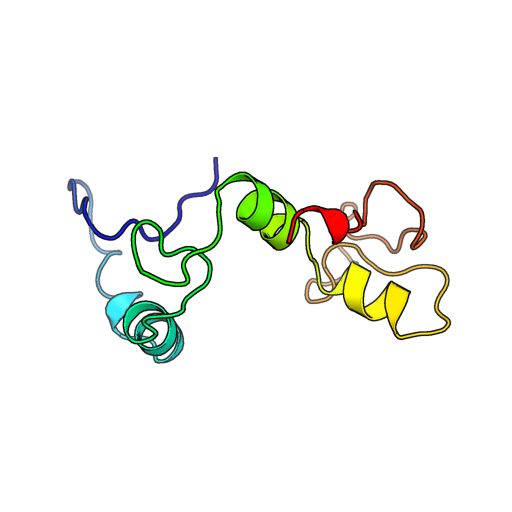L A N 1
ATOM 788 C CA . VAL A 1 102 ? -13.354 -6.132 0.512 1.00 90.62 102 VAL A CA 1
ATOM 789 C C . VAL A 1 102 ? -13.813 -4.849 1.230 1.00 90.62 102 VAL A C 1
ATOM 791 O O . VAL A 1 102 ? -14.175 -4.897 2.405 1.00 90.62 102 VAL A O 1
ATOM 794 N N . PHE A 1 103 ? -13.800 -3.703 0.540 1.00 84.19 103 PHE A N 1
ATOM 795 C CA . PHE A 1 103 ? -14.170 -2.393 1.082 1.00 84.19 103 PHE A CA 1
ATOM 796 C C . PHE A 1 103 ? -15.669 -2.114 1.000 1.00 84.19 103 PHE A C 1
ATOM 798 O O . PHE A 1 103 ? -16.278 -2.427 -0.047 1.00 84.19 103 PHE A O 1
#

Foldseek 3Di:
DDDDPDPDDPPDDDDDDPPPQVPDPVSVCQVVDPQNQPDPDDDNHDDPLLSVLVVLADPLLVCLVPDPDQWAFLHNPDDCPPPNRPIDGSPDPSRDHRDPVRD